Protein AF-A0A9D7TBQ9-F1 (afdb_monomer_lite)

Foldseek 3Di:
DCVVLCVDPLLVVLQVVLQVVCCVVPVGRLVCLVDDDPVDPVSVVVSVVVCPPCSNVVSVVVSVVVSVQRVCVVVVDHDPDDDDDDDD

Structure (mmCIF, N/CA/C/O backbone):
data_AF-A0A9D7TBQ9-F1
#
_entry.id   AF-A0A9D7TBQ9-F1
#
loop_
_atom_site.group_PDB
_atom_site.id
_atom_site.type_symbol
_atom_site.label_atom_id
_atom_site.label_alt_id
_atom_site.label_comp_id
_atom_site.label_asym_id
_atom_site.label_entity_id
_atom_site.label_seq_id
_atom_site.pdbx_PDB_ins_code
_atom_site.Cartn_x
_atom_site.Cartn_y
_atom_site.Cartn_z
_atom_site.occupancy
_atom_site.B_iso_or_equiv
_atom_site.auth_seq_id
_atom_site.auth_comp_id
_atom_site.auth_asym_id
_atom_site.auth_atom_id
_atom_site.pdbx_PDB_model_num
ATOM 1 N N . MET A 1 1 ? 0.162 12.586 4.707 1.00 49.69 1 MET A N 1
ATOM 2 C CA . MET A 1 1 ? 1.462 12.863 4.055 1.00 49.69 1 MET A CA 1
ATOM 3 C C . MET A 1 1 ? 1.640 12.221 2.668 1.00 49.69 1 MET A C 1
ATOM 5 O O . MET A 1 1 ? 2.584 12.595 1.999 1.00 49.69 1 MET A O 1
ATOM 9 N N . LEU A 1 2 ? 0.737 11.361 2.165 1.00 56.84 2 LEU A N 1
ATOM 10 C CA . LEU A 1 2 ? 0.923 10.662 0.871 1.00 56.84 2 LEU A CA 1
ATOM 11 C C . LEU A 1 2 ? -0.015 11.120 -0.273 1.00 56.84 2 LEU A C 1
ATOM 13 O O . LEU A 1 2 ? 0.012 10.532 -1.349 1.00 56.84 2 LEU A O 1
ATOM 17 N N . LYS A 1 3 ? -0.860 12.150 -0.079 1.00 58.00 3 LYS A N 1
ATOM 18 C CA . LYS A 1 3 ? -1.929 12.518 -1.040 1.00 58.00 3 LYS A CA 1
ATOM 19 C C . LYS A 1 3 ? -1.425 12.812 -2.461 1.00 58.00 3 LYS A C 1
ATOM 21 O O . LYS A 1 3 ? -2.106 12.448 -3.410 1.00 58.00 3 LYS A O 1
ATOM 26 N N . GLY A 1 4 ? -0.248 13.425 -2.601 1.00 61.06 4 GLY A N 1
ATOM 27 C CA . GLY A 1 4 ? 0.330 13.758 -3.909 1.00 61.06 4 GLY A CA 1
ATOM 28 C C . GLY A 1 4 ? 0.891 12.562 -4.683 1.00 61.06 4 GLY A C 1
ATOM 29 O O . GLY A 1 4 ? 1.048 12.655 -5.886 1.00 61.06 4 GLY A O 1
ATOM 30 N N . LEU A 1 5 ? 1.165 11.430 -4.026 1.00 63.59 5 LEU A N 1
ATOM 31 C CA . LEU A 1 5 ? 1.706 10.240 -4.694 1.00 63.59 5 LEU A CA 1
ATOM 32 C C . LEU A 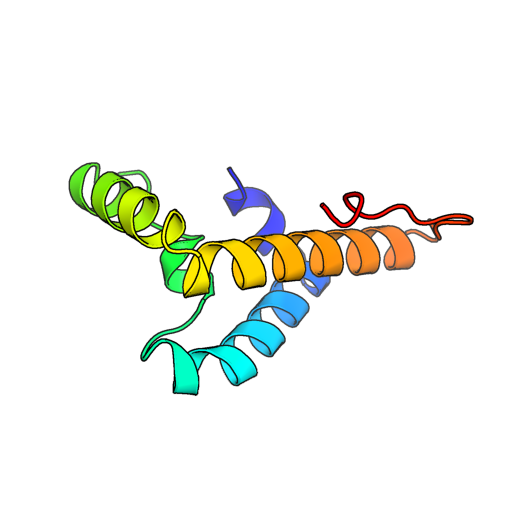1 5 ? 0.613 9.418 -5.392 1.00 63.59 5 LEU A C 1
ATOM 34 O O . LEU A 1 5 ? 0.903 8.719 -6.352 1.00 63.59 5 LEU A O 1
ATOM 38 N N . ASN A 1 6 ? -0.650 9.533 -4.966 1.00 64.62 6 ASN A N 1
ATOM 39 C CA . ASN A 1 6 ? -1.761 8.787 -5.571 1.00 64.62 6 ASN A CA 1
ATOM 40 C C . ASN A 1 6 ? -2.124 9.256 -6.994 1.00 64.62 6 ASN A C 1
ATOM 42 O O . ASN A 1 6 ? -2.869 8.574 -7.692 1.00 64.62 6 ASN A O 1
ATOM 46 N N . SER A 1 7 ? -1.645 10.427 -7.430 1.00 76.00 7 SER A N 1
ATOM 47 C CA . SER A 1 7 ? -1.833 10.871 -8.815 1.00 76.00 7 SER A CA 1
ATOM 48 C C . SER A 1 7 ? -0.945 10.114 -9.799 1.00 76.00 7 SER A C 1
ATOM 50 O O . SER A 1 7 ? -1.253 10.110 -10.988 1.00 76.00 7 SER A O 1
ATOM 52 N N . GLU A 1 8 ? 0.125 9.465 -9.327 1.00 85.50 8 GLU A N 1
ATOM 53 C CA . GLU A 1 8 ? 0.988 8.678 -10.199 1.00 85.50 8 GLU A CA 1
ATOM 54 C C . GLU A 1 8 ? 0.349 7.323 -10.531 1.00 85.50 8 GLU A C 1
ATOM 56 O O . GLU A 1 8 ? 0.055 6.547 -9.614 1.00 85.50 8 GLU A O 1
ATOM 61 N N . PRO A 1 9 ? 0.164 6.972 -11.820 1.00 90.12 9 PRO A N 1
ATOM 62 C CA . PRO A 1 9 ? -0.523 5.740 -12.215 1.00 90.12 9 PRO A CA 1
ATOM 63 C C . PRO A 1 9 ? 0.100 4.468 -11.629 1.00 90.12 9 PRO A C 1
ATOM 65 O O . PRO A 1 9 ? -0.616 3.537 -11.268 1.00 90.12 9 PRO A O 1
ATOM 68 N N . ILE A 1 10 ? 1.429 4.438 -11.497 1.00 90.31 10 ILE A N 1
ATOM 69 C CA . ILE A 1 10 ? 2.183 3.299 -10.949 1.00 90.31 10 ILE A CA 1
ATOM 70 C C . ILE A 1 10 ? 1.916 3.135 -9.450 1.00 90.31 10 ILE A C 1
ATOM 72 O O . ILE A 1 10 ? 1.731 2.018 -8.953 1.00 90.31 10 ILE A O 1
ATOM 76 N N . VAL A 1 11 ? 1.866 4.255 -8.729 1.00 89.12 11 VAL A N 1
ATOM 77 C CA . VAL A 1 11 ? 1.541 4.261 -7.304 1.00 89.12 11 VAL A CA 1
ATOM 78 C C . VAL A 1 11 ? 0.100 3.808 -7.121 1.00 89.12 11 VAL A C 1
ATOM 80 O O . VAL A 1 11 ? -0.151 2.873 -6.361 1.00 89.12 11 VAL A O 1
ATOM 83 N N . LYS A 1 12 ? -0.831 4.386 -7.887 1.00 90.88 12 LYS A N 1
ATOM 84 C CA . LYS A 1 12 ? -2.243 4.012 -7.841 1.00 90.88 12 LYS A CA 1
ATOM 85 C C . LYS A 1 12 ? -2.453 2.523 -8.133 1.00 90.88 12 LYS A C 1
ATOM 87 O O . LYS A 1 12 ? -3.148 1.860 -7.375 1.00 90.88 12 LYS A O 1
ATOM 92 N N . ALA A 1 13 ? -1.825 1.979 -9.175 1.00 92.88 13 ALA A N 1
ATOM 93 C CA . ALA A 1 13 ? -1.936 0.559 -9.513 1.00 92.88 13 ALA A CA 1
ATOM 94 C C . ALA A 1 13 ? -1.445 -0.349 -8.373 1.00 92.88 13 ALA A C 1
ATOM 96 O O . ALA A 1 13 ? -2.057 -1.374 -8.081 1.00 92.88 13 ALA A O 1
ATOM 97 N N . THR A 1 14 ? -0.379 0.059 -7.681 1.00 93.50 14 THR A N 1
ATOM 98 C CA . THR A 1 14 ? 0.149 -0.678 -6.526 1.00 93.50 14 THR A CA 1
ATOM 99 C C . THR A 1 14 ? -0.829 -0.663 -5.349 1.00 93.50 14 THR A C 1
ATOM 101 O O . THR A 1 14 ? -1.065 -1.702 -4.734 1.00 93.50 14 THR A O 1
ATOM 104 N N . PHE A 1 15 ? -1.456 0.481 -5.070 1.00 92.44 15 PHE A N 1
ATOM 105 C CA . PHE A 1 15 ? -2.497 0.572 -4.046 1.00 92.44 15 PHE A CA 1
ATOM 106 C C . PHE A 1 15 ? -3.781 -0.174 -4.436 1.00 92.44 15 PHE A C 1
ATOM 108 O O . PHE A 1 15 ? -4.383 -0.810 -3.575 1.00 92.44 15 PHE A O 1
ATOM 115 N N . ASP A 1 16 ? -4.166 -0.182 -5.715 1.00 93.38 16 ASP A N 1
ATOM 116 C CA . ASP A 1 16 ? -5.311 -0.958 -6.212 1.00 93.38 16 ASP A CA 1
ATOM 117 C C . ASP A 1 16 ? -5.074 -2.477 -6.043 1.00 93.38 16 ASP A C 1
ATOM 119 O O . ASP A 1 16 ? -6.001 -3.227 -5.730 1.00 93.38 16 ASP A O 1
ATOM 123 N N . GLU A 1 17 ? -3.840 -2.955 -6.246 1.00 94.00 17 GLU A N 1
ATOM 124 C CA . GLU A 1 17 ? -3.440 -4.341 -5.957 1.00 94.00 17 GLU A CA 1
ATOM 125 C C . GLU A 1 17 ? -3.518 -4.645 -4.457 1.00 94.00 17 GLU A C 1
ATOM 127 O O . GLU A 1 17 ? -4.122 -5.645 -4.060 1.00 94.00 17 GLU A O 1
ATOM 132 N N . ALA A 1 18 ? -2.958 -3.768 -3.622 1.00 92.50 18 ALA A N 1
ATOM 133 C CA . ALA A 1 18 ? -2.993 -3.928 -2.173 1.00 92.50 18 ALA A CA 1
ATOM 134 C C . ALA A 1 18 ? -4.429 -3.926 -1.634 1.00 92.50 18 ALA A C 1
ATOM 136 O O . ALA A 1 18 ? -4.775 -4.767 -0.809 1.00 92.50 18 ALA A O 1
ATOM 137 N N . ASP A 1 19 ? -5.300 -3.054 -2.142 1.00 93.50 19 ASP A N 1
ATOM 138 C CA . ASP A 1 19 ? -6.707 -3.010 -1.754 1.00 93.50 19 ASP A CA 1
ATOM 139 C C . ASP A 1 19 ? -7.430 -4.317 -2.080 1.00 93.50 19 ASP A C 1
ATOM 141 O O . ASP A 1 19 ? -8.180 -4.818 -1.243 1.00 93.50 19 ASP A O 1
ATOM 145 N N . LYS A 1 20 ? -7.182 -4.924 -3.247 1.00 94.12 20 LYS A N 1
ATOM 146 C CA . LYS A 1 20 ? -7.787 -6.219 -3.610 1.00 94.12 20 LYS A CA 1
ATOM 147 C C . LYS A 1 20 ? -7.395 -7.335 -2.642 1.00 94.12 20 LYS A C 1
ATOM 149 O O . LYS A 1 20 ? -8.238 -8.157 -2.294 1.00 94.12 20 LYS A O 1
ATOM 154 N N . VAL A 1 21 ? -6.135 -7.358 -2.209 1.00 92.81 21 VAL A N 1
ATOM 155 C CA . VAL A 1 21 ? -5.607 -8.383 -1.293 1.00 92.81 21 VAL A CA 1
ATOM 156 C C . VAL A 1 21 ? -6.050 -8.131 0.150 1.00 92.81 21 VAL A C 1
ATOM 158 O O . VAL A 1 21 ? -6.394 -9.071 0.863 1.00 92.81 21 VAL A O 1
ATOM 161 N N . MET A 1 22 ? -6.070 -6.869 0.583 1.00 91.50 22 MET A N 1
ATOM 162 C CA . MET A 1 22 ? -6.287 -6.499 1.983 1.00 91.50 22 MET A CA 1
ATOM 163 C C . MET A 1 22 ? -7.758 -6.277 2.344 1.00 91.50 22 MET A C 1
ATOM 165 O O . MET A 1 22 ? -8.123 -6.469 3.502 1.00 91.50 22 MET A O 1
ATOM 169 N N . THR A 1 23 ? -8.625 -5.911 1.393 1.00 91.75 23 THR A N 1
ATOM 170 C CA . THR A 1 23 ? -10.056 -5.659 1.669 1.00 91.75 23 THR A CA 1
ATOM 171 C C . THR A 1 23 ? -10.761 -6.845 2.346 1.00 91.75 23 THR A C 1
ATOM 173 O O . THR A 1 23 ? -11.482 -6.603 3.315 1.00 91.75 23 THR A O 1
ATOM 176 N N . PRO A 1 24 ? -10.547 -8.115 1.940 1.00 91.12 24 PRO A N 1
ATOM 177 C CA . PRO A 1 24 ? -11.142 -9.263 2.631 1.00 91.12 24 PRO A CA 1
ATOM 178 C C . PRO A 1 24 ? -10.678 -9.433 4.086 1.00 91.12 24 PRO A C 1
ATOM 180 O O . PRO A 1 24 ? -11.398 -10.026 4.883 1.00 91.12 24 PRO A O 1
ATOM 183 N N . LEU A 1 25 ? -9.491 -8.924 4.434 1.00 88.56 25 LEU A N 1
ATOM 184 C CA . LEU A 1 25 ? -8.891 -9.044 5.768 1.00 88.56 25 LEU A CA 1
ATOM 185 C C . LEU A 1 25 ? -9.273 -7.874 6.684 1.00 88.56 25 LEU A C 1
ATOM 187 O O . LEU A 1 25 ? -9.465 -8.065 7.880 1.00 88.56 25 LEU A O 1
ATOM 191 N N . LEU A 1 26 ? -9.390 -6.667 6.122 1.00 85.81 26 LEU A N 1
ATOM 192 C CA . LEU A 1 26 ? -9.644 -5.423 6.860 1.00 85.81 26 LEU A CA 1
ATOM 193 C C . LEU A 1 26 ? -11.119 -4.986 6.835 1.00 85.81 26 LEU A C 1
ATOM 195 O O . LEU A 1 26 ? -11.500 -4.043 7.527 1.00 85.81 26 LEU A O 1
ATOM 199 N N . GLY A 1 27 ? -11.951 -5.609 5.993 1.00 87.94 27 GLY A N 1
ATOM 200 C CA . GLY A 1 27 ? -13.362 -5.253 5.786 1.00 87.94 27 GLY A CA 1
ATOM 201 C C . GLY A 1 27 ? -13.590 -3.967 4.979 1.00 87.94 27 GLY A C 1
ATOM 202 O O . GLY A 1 27 ? -14.728 -3.636 4.652 1.00 87.94 27 GLY A O 1
ATOM 203 N N . ARG A 1 28 ? -12.524 -3.235 4.642 1.00 88.50 28 ARG A N 1
ATOM 204 C CA . ARG A 1 28 ? -12.526 -2.043 3.783 1.00 88.50 28 ARG A CA 1
ATOM 205 C C . ARG A 1 28 ? -11.143 -1.855 3.135 1.00 88.50 28 ARG A C 1
ATOM 207 O O . ARG A 1 28 ? -10.172 -2.415 3.644 1.00 88.50 28 ARG A O 1
ATOM 214 N N . PRO A 1 29 ? -11.035 -1.066 2.052 1.00 90.69 29 PRO A N 1
ATOM 215 C CA . PRO A 1 29 ? -9.770 -0.847 1.348 1.00 90.69 29 PRO A CA 1
ATOM 216 C C . PRO A 1 29 ? -8.678 -0.267 2.254 1.00 90.69 29 PRO A C 1
ATOM 218 O O . PRO A 1 29 ? -8.960 0.604 3.082 1.00 90.69 29 PRO A O 1
ATOM 221 N N . LEU A 1 30 ? -7.428 -0.687 2.066 1.00 88.25 30 LEU A N 1
ATOM 222 C CA . LEU A 1 30 ? -6.264 -0.155 2.778 1.00 88.25 30 LEU A CA 1
ATOM 223 C C . LEU A 1 30 ? -6.104 1.352 2.510 1.00 88.25 30 LEU A C 1
ATOM 225 O O . LEU A 1 30 ? -5.864 2.137 3.430 1.00 88.25 30 LEU A O 1
ATOM 229 N N . THR A 1 31 ? -6.336 1.774 1.265 1.00 88.38 31 THR A N 1
ATOM 230 C CA . THR A 1 31 ? -6.312 3.182 0.835 1.00 88.38 31 THR A CA 1
ATOM 231 C C . THR A 1 31 ? -7.237 4.079 1.643 1.00 88.38 31 THR A C 1
ATOM 233 O O . THR A 1 31 ? -6.905 5.235 1.892 1.00 88.38 31 THR A O 1
ATOM 236 N N . SER A 1 32 ? -8.365 3.558 2.122 1.00 87.44 32 SER A N 1
ATOM 237 C CA . SER A 1 32 ? -9.327 4.332 2.907 1.00 87.44 32 SER A CA 1
ATOM 238 C C . SER A 1 32 ? -8.793 4.748 4.286 1.00 87.44 32 SER A C 1
ATOM 240 O O . SER A 1 32 ? -9.336 5.668 4.896 1.00 87.44 32 SER A O 1
ATOM 242 N N . PHE A 1 33 ? -7.763 4.068 4.801 1.00 84.94 33 PHE A N 1
ATOM 243 C CA . PHE A 1 33 ? -7.077 4.451 6.037 1.00 84.94 33 PHE A CA 1
ATOM 244 C C . PHE A 1 33 ? -5.950 5.458 5.771 1.00 84.94 33 PHE A C 1
ATOM 246 O O . PHE A 1 33 ? -5.616 6.249 6.646 1.00 84.94 33 PHE A O 1
ATOM 253 N N . ILE A 1 34 ? -5.387 5.453 4.560 1.00 83.69 34 ILE A N 1
ATOM 254 C CA . ILE A 1 34 ? -4.220 6.256 4.163 1.00 83.69 34 ILE A CA 1
ATOM 255 C C . ILE A 1 34 ? -4.645 7.610 3.570 1.00 83.69 34 ILE A C 1
ATOM 257 O O . ILE A 1 34 ? -4.037 8.648 3.853 1.00 83.69 34 ILE A O 1
ATOM 261 N N . TYR A 1 35 ? -5.703 7.615 2.759 1.00 83.44 35 TYR A N 1
ATOM 262 C CA . TYR A 1 35 ? -6.221 8.776 2.040 1.00 83.44 35 TYR A CA 1
ATOM 263 C C . TYR A 1 35 ? -7.538 9.258 2.652 1.00 83.44 35 TYR A C 1
ATOM 265 O O . TYR A 1 35 ? -8.608 9.139 2.062 1.00 83.44 35 TYR A O 1
ATOM 273 N N . VAL A 1 36 ? -7.453 9.832 3.849 1.00 82.31 36 VAL A N 1
ATOM 274 C CA . VAL A 1 36 ? -8.580 10.524 4.493 1.00 82.31 36 VAL A CA 1
ATOM 275 C C . VAL A 1 36 ? -8.689 11.973 4.025 1.00 82.31 36 VAL A C 1
ATOM 277 O O . VAL A 1 36 ? -7.687 12.629 3.701 1.00 82.31 36 VAL A O 1
ATOM 280 N N . ASP A 1 37 ? -9.913 12.497 3.999 1.00 76.88 37 ASP A N 1
ATOM 281 C CA . ASP A 1 37 ? -10.115 13.928 3.812 1.00 76.88 37 ASP A CA 1
ATOM 282 C C . ASP A 1 37 ? -9.492 14.696 4.988 1.00 76.88 37 ASP A C 1
ATOM 284 O O . ASP A 1 37 ? -9.708 14.365 6.148 1.00 76.88 37 ASP A O 1
ATOM 288 N N . GLY A 1 38 ? -8.665 15.692 4.668 1.00 72.38 38 GLY A N 1
ATOM 289 C CA . GLY A 1 38 ? -7.940 16.475 5.668 1.00 72.38 38 GLY A CA 1
ATOM 290 C C . GLY A 1 38 ? -8.795 17.573 6.295 1.00 72.38 38 GLY A C 1
ATOM 291 O O . GLY A 1 38 ? -8.396 18.133 7.310 1.00 72.38 38 GLY A O 1
ATOM 292 N N . SER A 1 39 ? -9.949 17.877 5.695 1.00 79.38 39 SER A N 1
ATOM 293 C CA . SER A 1 39 ? -10.882 18.902 6.166 1.00 79.38 39 SER A CA 1
ATOM 294 C C . SER A 1 39 ? -11.782 18.428 7.314 1.00 79.38 39 SER A C 1
ATOM 296 O O . SER A 1 39 ? -12.405 19.258 7.970 1.00 79.38 39 SER A O 1
ATOM 298 N N . ASP A 1 40 ? -11.830 17.119 7.591 1.00 82.50 40 ASP A N 1
ATOM 299 C CA . ASP A 1 40 ? -12.537 16.547 8.740 1.00 82.50 40 ASP A CA 1
ATOM 300 C C . ASP A 1 40 ? -11.538 16.073 9.806 1.00 82.50 40 ASP A C 1
ATOM 302 O O . ASP A 1 40 ? -11.001 14.962 9.763 1.00 82.50 40 ASP A O 1
ATOM 306 N N . GLU A 1 41 ? -11.305 16.918 10.809 1.00 81.12 41 GLU A N 1
ATOM 307 C CA . GLU A 1 41 ? -10.392 16.618 11.916 1.00 81.12 41 GLU A CA 1
ATOM 308 C C . GLU A 1 41 ? -10.774 15.349 12.695 1.00 81.12 41 GLU A C 1
ATOM 310 O O . GLU A 1 41 ? -9.893 14.631 13.183 1.00 81.12 41 GLU A O 1
ATOM 315 N N . LYS A 1 42 ? -12.073 15.034 12.812 1.00 83.12 42 LYS A N 1
ATOM 316 C CA . LYS A 1 42 ? -12.524 13.819 13.506 1.00 83.12 42 LYS A CA 1
ATOM 317 C C . LYS A 1 42 ? -12.177 12.582 12.685 1.00 83.12 42 LYS A C 1
ATOM 319 O O . LYS A 1 42 ? -11.669 11.612 13.254 1.00 83.12 42 LYS A O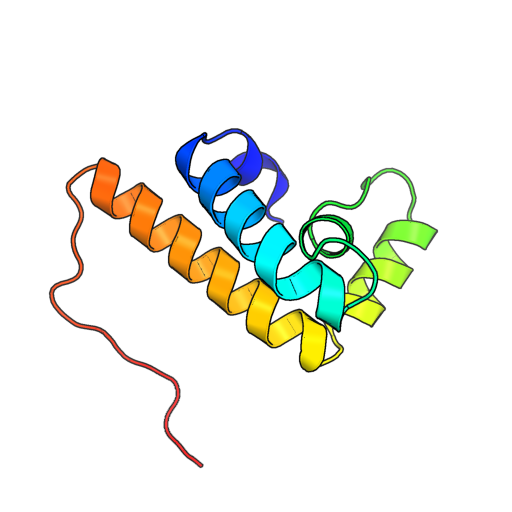 1
ATOM 324 N N . ALA A 1 43 ? -12.393 12.631 11.371 1.00 79.06 43 ALA A N 1
ATOM 325 C CA . ALA A 1 43 ? -12.026 11.549 10.462 1.00 79.06 43 ALA A CA 1
ATOM 326 C C . ALA A 1 43 ? -10.508 11.323 10.425 1.00 79.06 43 ALA A C 1
ATOM 328 O O . ALA A 1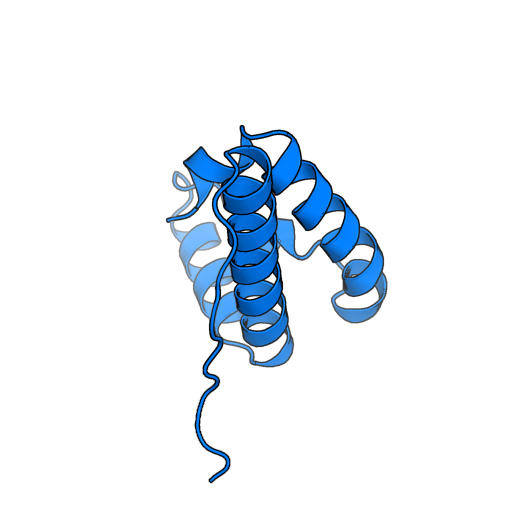 43 ? -10.060 10.181 10.538 1.00 79.06 43 ALA A O 1
ATOM 329 N N . VAL A 1 44 ? -9.706 12.393 10.365 1.00 81.94 44 VAL A N 1
ATOM 330 C CA . VAL A 1 44 ? -8.234 12.307 10.404 1.00 81.94 44 VAL A CA 1
ATOM 331 C C . VAL A 1 44 ? -7.756 11.660 11.702 1.00 81.94 44 VAL A C 1
ATOM 333 O O . VAL A 1 44 ? -6.907 10.768 11.682 1.00 81.94 44 VAL A O 1
ATOM 336 N N . LYS A 1 45 ? -8.310 12.067 12.848 1.00 83.06 45 LYS A N 1
ATOM 337 C CA . LYS A 1 45 ? -7.921 11.511 14.149 1.00 83.06 45 LYS A CA 1
ATOM 338 C C . LYS A 1 45 ? -8.292 10.031 14.280 1.00 83.06 45 LYS A C 1
ATOM 340 O O . LYS A 1 45 ? -7.503 9.254 14.819 1.00 83.06 45 LYS A O 1
ATOM 345 N N . ALA A 1 46 ? -9.463 9.635 13.780 1.00 83.56 46 ALA A N 1
ATOM 346 C CA . ALA A 1 46 ? -9.897 8.241 13.771 1.00 83.56 46 ALA A CA 1
ATOM 347 C C . ALA A 1 46 ? -9.014 7.373 12.860 1.00 83.56 46 ALA A C 1
ATOM 349 O O . ALA A 1 46 ? -8.525 6.334 13.301 1.00 83.56 46 ALA A O 1
ATOM 350 N N . ALA A 1 47 ? -8.745 7.834 11.636 1.00 82.62 47 ALA A N 1
ATOM 351 C CA . ALA A 1 47 ? -7.880 7.135 10.692 1.00 82.62 47 ALA A CA 1
ATOM 352 C C . ALA A 1 47 ? -6.444 7.005 11.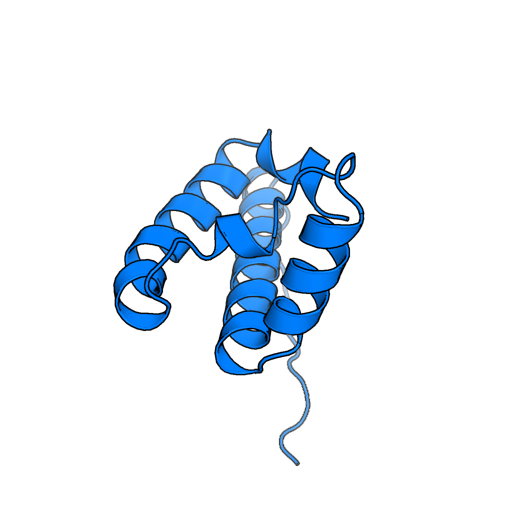213 1.00 82.62 47 ALA A C 1
ATOM 354 O O . ALA A 1 47 ? -5.882 5.921 11.147 1.00 82.62 47 ALA A O 1
ATOM 355 N N . ASN A 1 48 ? -5.876 8.051 11.825 1.00 82.81 48 ASN A N 1
ATOM 356 C CA . ASN A 1 48 ? -4.555 7.969 12.459 1.00 82.81 48 ASN A CA 1
ATOM 357 C C . ASN A 1 48 ? -4.512 6.923 13.579 1.00 82.81 48 ASN A C 1
ATOM 359 O O . ASN A 1 48 ? -3.540 6.184 13.697 1.00 82.81 48 ASN A O 1
ATOM 363 N N . LYS A 1 49 ? -5.573 6.826 14.388 1.00 84.88 49 LYS A N 1
ATOM 364 C CA . LYS A 1 49 ? -5.659 5.808 15.441 1.00 84.88 49 LYS A CA 1
ATOM 365 C C . LYS A 1 49 ? -5.733 4.392 14.861 1.00 84.88 49 LYS A C 1
ATOM 367 O O . LYS A 1 49 ? -5.122 3.485 15.413 1.00 84.88 49 LYS A O 1
ATOM 372 N N . GLN A 1 50 ? -6.455 4.206 13.758 1.00 84.19 50 GLN A N 1
ATOM 373 C CA . GLN A 1 50 ? -6.535 2.921 13.054 1.00 84.19 50 GLN A CA 1
ATOM 374 C C . GLN A 1 50 ? -5.212 2.572 12.364 1.00 84.19 50 GLN A C 1
ATOM 376 O O . GLN A 1 50 ? -4.734 1.452 12.483 1.00 84.19 50 GLN A O 1
ATOM 381 N N . LEU A 1 51 ? -4.550 3.550 11.744 1.00 84.81 51 LEU A N 1
ATOM 382 C CA . LEU A 1 51 ? -3.224 3.399 11.144 1.00 84.81 51 LEU A CA 1
ATOM 383 C C . LEU A 1 51 ? -2.140 2.982 12.144 1.00 84.81 51 LEU A C 1
ATOM 385 O O . LEU A 1 51 ? -1.083 2.555 11.699 1.00 84.81 51 LEU A O 1
ATOM 389 N N . MET A 1 52 ? -2.365 3.101 13.457 1.00 86.31 52 MET A N 1
ATOM 390 C CA . MET A 1 52 ? -1.462 2.590 14.496 1.00 86.31 52 MET A CA 1
ATOM 391 C C . MET A 1 52 ? -1.686 1.112 14.846 1.00 86.31 52 MET A C 1
ATOM 393 O O . MET A 1 52 ? -0.893 0.535 15.591 1.00 86.31 52 MET A O 1
ATOM 397 N N . GLN A 1 53 ? -2.766 0.495 14.365 1.00 87.62 53 GLN A N 1
ATOM 398 C CA . GLN A 1 53 ? -2.984 -0.936 14.538 1.00 87.62 53 GLN A CA 1
ATOM 399 C C . GLN A 1 53 ? -2.018 -1.681 13.624 1.00 87.62 53 GLN A C 1
ATOM 401 O O . GLN A 1 53 ? -1.977 -1.423 12.425 1.00 87.62 53 GLN A O 1
ATOM 406 N N . THR A 1 54 ? -1.249 -2.616 14.178 1.00 84.38 54 THR A N 1
ATOM 407 C CA . THR A 1 54 ? -0.186 -3.330 13.454 1.00 84.38 54 THR A CA 1
ATOM 408 C C . THR A 1 54 ? -0.691 -4.041 12.198 1.00 84.38 54 THR A C 1
ATOM 410 O O . THR A 1 54 ? 0.015 -4.063 11.193 1.00 84.38 54 THR A O 1
ATOM 413 N N . GLU A 1 55 ? -1.927 -4.540 12.233 1.00 86.94 55 GLU A N 1
ATOM 414 C CA . GLU A 1 55 ? -2.644 -5.146 11.103 1.00 86.94 55 GLU A CA 1
ATOM 415 C C . GLU A 1 55 ? -2.886 -4.184 9.924 1.00 86.94 55 GLU A C 1
ATOM 417 O O . GLU A 1 55 ? -3.074 -4.637 8.800 1.00 86.94 55 GLU A O 1
ATOM 422 N N . ILE A 1 56 ? -2.839 -2.868 10.160 1.00 86.62 56 ILE A N 1
ATOM 423 C CA . ILE A 1 56 ? -2.992 -1.813 9.149 1.00 86.62 56 ILE A CA 1
ATOM 424 C C . ILE A 1 56 ? -1.641 -1.148 8.862 1.00 86.62 56 ILE A C 1
ATOM 426 O O . ILE A 1 56 ? -1.296 -0.939 7.700 1.00 86.62 56 ILE A O 1
ATOM 430 N N . THR A 1 57 ? -0.844 -0.837 9.890 1.00 88.62 57 THR A N 1
ATOM 431 C CA . THR A 1 57 ? 0.438 -0.135 9.726 1.00 88.62 57 THR A CA 1
ATOM 432 C C . THR A 1 57 ? 1.410 -0.920 8.854 1.00 88.62 57 THR A C 1
ATOM 434 O O . THR A 1 57 ? 2.013 -0.352 7.951 1.00 88.62 57 THR A O 1
ATOM 437 N N . GLN A 1 58 ? 1.569 -2.223 9.107 1.00 89.69 58 GLN A N 1
ATOM 438 C CA . GLN A 1 58 ? 2.526 -3.058 8.377 1.00 89.69 58 GLN A CA 1
ATOM 439 C C . GLN A 1 58 ? 2.215 -3.128 6.874 1.00 89.69 58 GLN A C 1
ATOM 441 O O . GLN A 1 58 ? 3.101 -2.801 6.080 1.00 89.69 58 GLN A O 1
ATOM 446 N N . PRO A 1 59 ? 0.984 -3.477 6.445 1.00 89.44 59 PRO A N 1
ATOM 447 C CA . PRO A 1 59 ? 0.653 -3.478 5.025 1.00 89.44 59 PRO A CA 1
ATOM 448 C C . PRO A 1 59 ? 0.669 -2.071 4.420 1.00 89.44 59 PRO A C 1
ATOM 450 O O . PRO A 1 59 ? 1.056 -1.926 3.263 1.00 89.44 59 PRO A O 1
ATOM 453 N N . ALA A 1 60 ? 0.316 -1.025 5.177 1.00 89.56 60 ALA A N 1
ATOM 454 C CA . ALA A 1 60 ? 0.397 0.354 4.692 1.00 89.56 60 ALA A CA 1
ATOM 455 C C . ALA A 1 60 ? 1.841 0.782 4.384 1.00 89.56 60 ALA A C 1
ATOM 457 O O . ALA A 1 60 ? 2.095 1.353 3.321 1.00 89.56 60 ALA A O 1
ATOM 458 N N . VAL A 1 61 ? 2.786 0.488 5.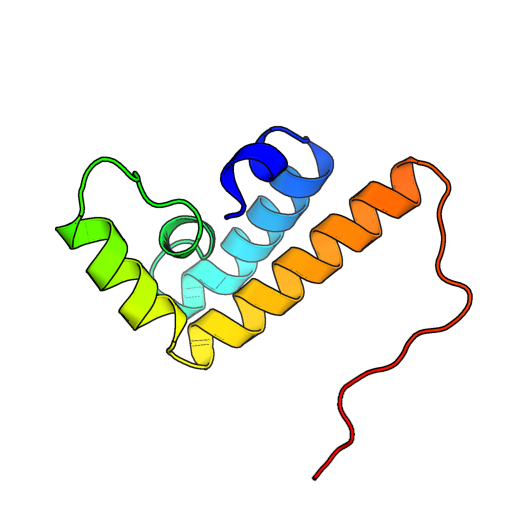284 1.00 90.44 61 VAL A N 1
ATOM 459 C CA . VAL A 1 61 ? 4.214 0.781 5.082 1.00 90.44 61 VAL A CA 1
ATOM 460 C C . VAL A 1 61 ? 4.754 -0.028 3.906 1.00 90.44 61 VAL A C 1
ATOM 462 O O . VAL A 1 61 ? 5.289 0.560 2.972 1.00 90.44 61 VAL A O 1
ATOM 465 N N . LEU A 1 62 ? 4.505 -1.340 3.875 1.00 91.25 62 LEU A N 1
ATOM 466 C CA . LEU A 1 62 ? 4.961 -2.206 2.785 1.00 91.25 62 LEU A CA 1
ATOM 467 C C . LEU A 1 62 ? 4.424 -1.764 1.415 1.00 91.25 62 LEU A C 1
ATOM 469 O O . LEU A 1 62 ? 5.171 -1.717 0.440 1.00 91.25 62 LEU A O 1
ATOM 473 N N . CYS A 1 63 ? 3.135 -1.429 1.327 1.00 92.44 63 CYS A N 1
ATOM 474 C CA . CYS A 1 63 ? 2.531 -0.951 0.084 1.00 92.44 63 CYS A CA 1
ATOM 475 C C . CYS A 1 63 ? 3.144 0.382 -0.362 1.00 92.44 63 CYS A C 1
ATOM 477 O O . CYS A 1 63 ? 3.374 0.594 -1.553 1.00 92.44 63 CYS A O 1
ATOM 479 N N . THR A 1 64 ? 3.439 1.266 0.593 1.00 90.88 64 THR A N 1
ATOM 480 C CA . THR A 1 64 ? 4.107 2.540 0.317 1.00 90.88 64 THR A CA 1
ATOM 481 C C . THR A 1 64 ? 5.511 2.302 -0.234 1.00 90.88 64 THR A C 1
ATOM 483 O O . THR A 1 64 ? 5.824 2.816 -1.308 1.00 90.88 64 THR A O 1
ATOM 486 N N . ASP A 1 65 ? 6.317 1.468 0.423 1.00 91.50 65 ASP A N 1
ATOM 487 C CA . ASP A 1 65 ? 7.677 1.140 -0.016 1.00 91.50 65 ASP A CA 1
ATOM 488 C C . ASP A 1 65 ? 7.673 0.517 -1.414 1.00 91.50 65 ASP A C 1
ATOM 490 O O . ASP A 1 65 ? 8.382 0.981 -2.306 1.00 91.50 65 ASP A O 1
ATOM 494 N N . LEU A 1 66 ? 6.793 -0.461 -1.651 1.00 92.44 66 LEU A N 1
ATOM 495 C CA . LEU A 1 66 ? 6.648 -1.102 -2.955 1.00 92.44 66 LEU A CA 1
ATOM 496 C C . LEU A 1 66 ? 6.244 -0.102 -4.045 1.00 92.44 66 LEU A C 1
ATOM 498 O O . LEU A 1 66 ? 6.771 -0.157 -5.159 1.00 92.44 66 LEU A O 1
ATOM 502 N N . SER A 1 67 ? 5.325 0.818 -3.737 1.00 92.31 67 SER A N 1
ATOM 503 C CA . SER A 1 67 ? 4.885 1.838 -4.691 1.00 92.31 67 SER A CA 1
ATOM 504 C C . SER A 1 67 ? 6.028 2.774 -5.090 1.00 92.31 67 SER A C 1
ATOM 506 O O . SER A 1 67 ? 6.176 3.091 -6.270 1.00 92.31 67 SER A O 1
ATOM 508 N N . LEU A 1 68 ? 6.888 3.141 -4.134 1.00 91.31 68 LEU A N 1
ATOM 509 C CA . LEU A 1 68 ? 8.070 3.963 -4.378 1.00 91.31 68 LEU A CA 1
ATOM 510 C C . LEU A 1 68 ? 9.137 3.189 -5.151 1.00 91.31 68 LEU A C 1
ATOM 512 O O . LEU A 1 68 ? 9.704 3.731 -6.095 1.00 91.31 68 LEU A O 1
ATOM 516 N N . THR A 1 69 ? 9.379 1.918 -4.818 1.00 91.44 69 THR A N 1
ATOM 517 C CA . THR A 1 69 ? 10.308 1.063 -5.570 1.00 91.44 69 THR A CA 1
ATOM 518 C C . THR A 1 69 ? 9.886 0.939 -7.032 1.00 91.44 69 THR A C 1
ATOM 520 O O . THR A 1 69 ? 10.709 1.127 -7.924 1.00 91.44 69 THR A O 1
ATOM 523 N N . ARG A 1 70 ? 8.601 0.670 -7.299 1.00 92.50 70 ARG A N 1
ATOM 524 C CA . ARG A 1 70 ? 8.071 0.576 -8.669 1.00 92.50 70 ARG A CA 1
ATOM 525 C C . ARG A 1 70 ? 8.149 1.911 -9.407 1.00 92.50 70 ARG A C 1
ATOM 527 O O . ARG A 1 70 ? 8.477 1.924 -10.591 1.00 92.50 70 ARG A O 1
ATOM 534 N N . LEU A 1 71 ? 7.876 3.019 -8.717 1.00 92.31 71 LEU A N 1
ATOM 535 C CA . LEU A 1 71 ? 7.993 4.357 -9.290 1.00 92.31 71 LEU A CA 1
ATOM 536 C C . LEU A 1 71 ? 9.444 4.654 -9.691 1.00 92.31 71 LEU A C 1
ATOM 538 O O . LEU A 1 71 ? 9.697 4.999 -10.839 1.00 92.31 71 LEU A O 1
ATOM 542 N N . LEU A 1 72 ? 10.403 4.453 -8.785 1.00 91.56 72 LEU A N 1
ATOM 543 C CA . LEU A 1 72 ? 11.831 4.658 -9.051 1.00 91.56 72 LEU A CA 1
ATOM 544 C C . LEU A 1 72 ? 12.337 3.764 -10.191 1.00 91.56 72 LEU A C 1
ATOM 546 O O . LEU A 1 72 ? 13.033 4.250 -11.083 1.00 91.56 72 LEU A O 1
ATOM 550 N N . ALA A 1 73 ? 11.915 2.497 -10.221 1.00 91.31 73 ALA A N 1
ATOM 551 C CA . ALA A 1 73 ? 12.259 1.570 -11.295 1.00 91.31 73 ALA A CA 1
ATOM 552 C C . ALA A 1 73 ? 11.761 2.052 -12.667 1.00 91.31 73 ALA A C 1
ATOM 554 O O . ALA A 1 73 ? 12.474 1.913 -13.660 1.00 91.31 73 ALA A O 1
ATOM 555 N N . ALA A 1 74 ? 10.579 2.677 -12.737 1.00 91.44 74 ALA A N 1
ATOM 556 C CA . ALA A 1 74 ? 10.067 3.259 -13.979 1.00 91.44 74 ALA A CA 1
ATOM 557 C C . ALA A 1 74 ? 10.894 4.458 -14.477 1.00 91.44 74 ALA A C 1
ATOM 559 O O . ALA A 1 74 ? 10.919 4.723 -15.677 1.00 91.44 74 ALA A O 1
ATOM 560 N N . TYR A 1 75 ? 11.623 5.133 -13.585 1.00 91.38 75 TYR A N 1
ATOM 561 C CA . TYR A 1 75 ? 12.616 6.156 -13.932 1.00 91.38 75 TYR A CA 1
ATOM 562 C C . TYR A 1 75 ? 14.029 5.585 -14.151 1.00 91.38 75 TYR A C 1
ATOM 564 O O . TYR A 1 75 ? 14.988 6.345 -14.272 1.00 91.38 75 TYR A O 1
ATOM 572 N N . GLY A 1 76 ? 14.177 4.258 -14.215 1.00 91.56 76 GLY A N 1
ATOM 573 C CA . GLY A 1 76 ? 15.460 3.585 -14.435 1.00 91.56 76 GLY A CA 1
ATOM 574 C C . GLY A 1 76 ? 16.352 3.501 -13.195 1.00 91.56 76 GLY A C 1
ATOM 575 O O . GLY A 1 76 ? 17.517 3.129 -13.312 1.00 91.56 76 GLY A O 1
ATOM 576 N N . ILE A 1 77 ? 15.829 3.833 -12.012 1.00 91.50 77 ILE A N 1
ATOM 577 C CA . ILE A 1 77 ? 16.560 3.757 -10.745 1.00 91.50 77 ILE A CA 1
ATOM 578 C C . ILE A 1 77 ? 16.275 2.394 -10.114 1.00 91.50 77 ILE A C 1
ATOM 580 O O . ILE A 1 77 ? 15.166 2.137 -9.643 1.00 91.50 77 ILE A O 1
ATOM 584 N N . ALA A 1 78 ? 17.281 1.522 -10.095 1.00 88.19 78 ALA A N 1
ATOM 585 C CA . ALA A 1 78 ? 17.212 0.214 -9.457 1.00 88.19 78 ALA A CA 1
ATOM 586 C C . ALA A 1 78 ? 18.147 0.169 -8.237 1.00 88.19 78 ALA A C 1
ATOM 588 O O . ALA A 1 78 ? 19.267 0.670 -8.320 1.00 88.19 78 ALA A O 1
ATOM 589 N N . PRO A 1 79 ? 17.710 -0.401 -7.101 1.00 83.31 79 PRO A N 1
ATOM 590 C CA . PRO A 1 79 ? 18.575 -0.558 -5.941 1.00 83.31 79 PRO A CA 1
ATOM 591 C C . PRO A 1 79 ? 19.595 -1.681 -6.166 1.00 83.31 79 PRO A C 1
ATOM 593 O O . PRO A 1 79 ? 19.219 -2.804 -6.496 1.00 83.31 79 PRO A O 1
ATOM 596 N N . ASP A 1 80 ? 20.873 -1.401 -5.907 1.00 86.75 80 ASP A N 1
ATOM 597 C CA . AS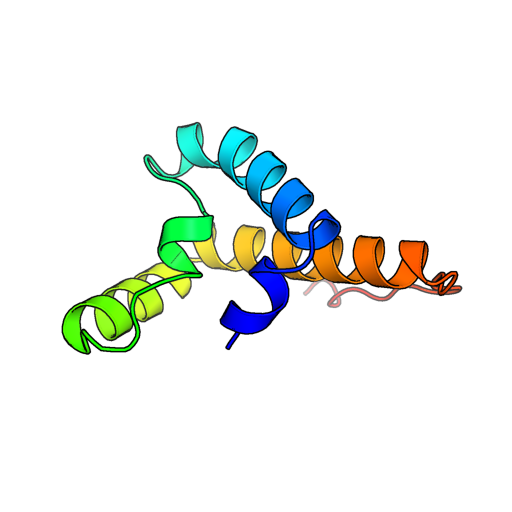P A 1 80 ? 21.936 -2.418 -5.913 1.00 86.75 80 ASP A CA 1
ATOM 598 C C . ASP A 1 80 ? 21.974 -3.247 -4.616 1.00 86.75 80 ASP A C 1
ATOM 600 O O . ASP A 1 80 ? 22.475 -4.368 -4.598 1.00 86.75 80 ASP A O 1
ATOM 604 N N . MET A 1 81 ? 21.450 -2.696 -3.514 1.00 86.50 81 MET A N 1
ATOM 605 C CA . MET A 1 81 ? 21.442 -3.305 -2.180 1.00 86.50 81 MET A CA 1
ATOM 606 C C . MET A 1 81 ? 20.132 -2.987 -1.450 1.00 86.50 81 MET A C 1
ATOM 608 O O . MET A 1 81 ? 19.555 -1.916 -1.631 1.00 86.50 81 MET A O 1
ATOM 612 N N . VAL A 1 82 ? 19.693 -3.894 -0.572 1.00 84.75 82 VAL A N 1
ATOM 613 C CA . VAL A 1 82 ? 18.531 -3.702 0.314 1.00 84.75 82 VAL A CA 1
ATOM 614 C C . VAL A 1 82 ? 18.905 -4.014 1.763 1.00 84.75 82 VAL A C 1
ATOM 616 O O . VAL A 1 82 ? 19.732 -4.886 2.023 1.00 84.75 82 VAL A O 1
ATOM 619 N N . MET A 1 83 ? 18.295 -3.312 2.719 1.00 84.06 83 MET A N 1
ATOM 620 C CA . MET A 1 83 ? 18.452 -3.571 4.152 1.00 84.06 83 MET A CA 1
ATOM 621 C C . MET A 1 83 ? 17.088 -3.487 4.836 1.00 84.06 83 MET A C 1
ATOM 623 O O . MET A 1 83 ? 16.322 -2.562 4.581 1.00 84.06 83 MET A O 1
ATOM 627 N N . GLY A 1 84 ? 16.797 -4.458 5.700 1.00 79.56 84 GLY A N 1
ATOM 628 C CA . GLY A 1 84 ? 15.598 -4.481 6.535 1.00 79.56 84 GLY A CA 1
ATOM 629 C C . GLY A 1 84 ? 15.930 -4.270 8.015 1.00 79.56 84 GLY A C 1
ATOM 630 O O . GLY A 1 84 ? 17.101 -4.337 8.399 1.00 79.56 84 GLY A O 1
ATOM 631 N N . PRO A 1 85 ? 14.919 -4.025 8.863 1.00 72.19 85 PRO A N 1
ATOM 632 C CA . PRO A 1 85 ? 15.119 -3.967 10.306 1.00 72.19 85 PRO A CA 1
ATOM 633 C C . PRO A 1 85 ? 15.706 -5.290 10.823 1.00 72.19 85 PRO A C 1
ATOM 635 O O . PRO A 1 85 ? 15.276 -6.371 10.418 1.00 72.19 85 PRO A O 1
ATOM 638 N N . LEU A 1 86 ? 16.700 -5.198 11.713 1.00 60.59 86 LEU A N 1
ATOM 639 C CA . LEU A 1 86 ? 17.335 -6.367 12.324 1.00 60.59 86 LEU A CA 1
ATOM 640 C C . LEU A 1 86 ? 16.289 -7.188 13.102 1.00 60.59 86 LEU A C 1
ATOM 642 O O . LEU A 1 86 ? 15.497 -6.591 13.842 1.00 60.59 86 LEU A O 1
ATOM 646 N N . PRO A 1 87 ? 16.278 -8.530 12.974 1.00 56.97 87 PRO A N 1
ATOM 647 C CA . PRO A 1 87 ? 15.469 -9.363 13.852 1.00 56.97 87 PRO A CA 1
ATOM 648 C C . PRO A 1 87 ? 15.930 -9.123 15.297 1.00 56.97 87 PRO A C 1
ATOM 650 O O . PRO A 1 87 ? 17.131 -9.131 15.572 1.00 56.97 87 PRO A O 1
ATOM 653 N N . ARG A 1 88 ? 14.982 -8.833 16.194 1.00 48.47 88 ARG A N 1
ATOM 654 C CA . ARG A 1 88 ? 15.250 -8.826 17.638 1.00 48.47 88 ARG A CA 1
ATOM 655 C C . ARG A 1 88 ? 15.362 -10.244 18.164 1.00 48.47 88 ARG A C 1
ATOM 657 O O . ARG A 1 88 ? 14.556 -11.084 17.708 1.00 48.47 88 ARG A O 1
#

Secondary structure (DSSP, 8-state):
--TTGGGSHHHHHHHHHHHHHHHHHHSS-THHHHS--TT-HHHHHHHHHHHTSHHHHHHHHHHHHHHHHHHHHHTT---S----PPP-

Organism: NCBI:txid2953743

Radius of gyration: 14.23 Å; chains: 1; bounding box: 35×28×32 Å

Sequence (88 aa):
MLKGLNSEPIVKATFDEADKVMTPLLGRPLTSFIYVDGSDEKAVKAANKQLMQTEITQPAVLCTDLSLTRLLAAYGIAPDMVMGPLPR

pLDDT: mean 84.43, std 10.3, range [48.47, 94.12]

InterPro domains:
  IPR001227 Acyl transferase domain superfamily [G3DSA:3.40.366.10] (1-85)
  IPR016035 Acyl transferase/acyl hydrolase/lysophospholipase [SSF52151] (5-84)